Protein AF-A0A947GKR4-F1 (afdb_monomer)

Organism: NCBI:txid1967444

Nearest PDB structures (foldseek):
  5e18-assembly1_F  TM=4.294E-01  e=6.435E+00  Thermus thermophilus HB8
  1suy-assembly1_A  TM=2.374E-01  e=6.096E+00  Thermosynechococcus vestitus BP-1

Foldseek 3Di:
DDPPPPDPPPPDCPLVNLCVVCLVVLLVVADPLLNVLVVQLVVCCVVVHDVQLDLVCLQVSLCVVQVHVVRSCVRRHHPVVSSVSSVVVVCSSCVVVVPD

Sequence (100 aa):
MVLAYIAYTTAPISRQKRVADKRVRIISQYSDKQQEFLDFVLDQYLKEGVGELDRGKLPQLLELKYSAIRDAVAELGSVGENSQVFVDFQQYLYEQDQLA

Structure (mmCIF, N/CA/C/O backbone):
data_AF-A0A947GKR4-F1
#
_entry.id   AF-A0A947GKR4-F1
#
loop_
_atom_site.group_PDB
_atom_site.id
_atom_site.type_symbol
_atom_site.label_atom_id
_atom_site.label_alt_id
_atom_site.label_comp_id
_atom_site.label_asym_id
_atom_site.label_entity_id
_atom_site.label_seq_id
_atom_site.pdbx_PDB_ins_code
_atom_site.Cartn_x
_atom_site.Cartn_y
_atom_site.Cartn_z
_atom_site.occupancy
_atom_site.B_iso_or_equiv
_atom_site.auth_seq_id
_atom_site.auth_comp_id
_atom_site.auth_asym_id
_atom_site.auth_atom_id
_atom_site.pdbx_PDB_model_num
ATOM 1 N N . MET A 1 1 ? -44.772 2.087 18.077 1.00 56.03 1 MET A N 1
ATOM 2 C CA . MET A 1 1 ? -44.032 1.058 17.320 1.00 56.03 1 MET A CA 1
ATOM 3 C C . MET A 1 1 ? -42.591 1.511 17.233 1.00 56.03 1 MET A C 1
ATOM 5 O O . MET A 1 1 ? -42.307 2.527 16.617 1.00 56.03 1 MET A O 1
ATOM 9 N N . VAL A 1 2 ? -41.741 0.848 18.010 1.00 45.72 2 VAL A N 1
ATOM 10 C CA . VAL A 1 2 ? -40.334 1.178 18.245 1.00 45.72 2 VAL A CA 1
ATOM 11 C C . VAL A 1 2 ? -39.531 0.779 17.008 1.00 45.72 2 VAL A C 1
ATOM 13 O O . VAL A 1 2 ? -39.434 -0.410 16.717 1.00 45.72 2 VAL A O 1
ATOM 16 N N . LEU A 1 3 ? -38.951 1.741 16.283 1.00 57.91 3 LEU A N 1
ATOM 17 C CA . LEU A 1 3 ? -37.838 1.433 15.383 1.00 57.91 3 LEU A CA 1
ATOM 18 C C . LEU A 1 3 ? -36.574 1.326 16.237 1.00 57.91 3 LEU A C 1
ATOM 20 O O . LEU A 1 3 ? -35.869 2.302 16.477 1.00 57.91 3 LEU A O 1
ATOM 24 N N . ALA A 1 4 ? -36.327 0.122 16.741 1.00 50.69 4 ALA A N 1
ATOM 25 C CA . ALA A 1 4 ? -35.044 -0.252 17.300 1.00 50.69 4 ALA A CA 1
ATOM 26 C C . ALA A 1 4 ? -34.100 -0.556 16.131 1.00 50.69 4 ALA A C 1
ATOM 28 O O . ALA A 1 4 ? -34.102 -1.666 15.608 1.00 50.69 4 ALA A O 1
ATOM 29 N N . TYR A 1 5 ? -33.302 0.427 15.712 1.00 48.97 5 TYR A N 1
ATOM 30 C CA . TYR A 1 5 ? -32.061 0.139 14.995 1.00 48.97 5 TYR A CA 1
ATOM 31 C C . TYR A 1 5 ? -30.909 0.520 15.913 1.00 48.97 5 TYR A C 1
ATOM 33 O O . TYR A 1 5 ? -30.469 1.665 16.005 1.00 48.97 5 TYR A O 1
ATOM 41 N N . ILE A 1 6 ? -30.539 -0.469 16.715 1.00 50.53 6 ILE A N 1
ATOM 42 C CA . ILE A 1 6 ? -29.493 -0.411 17.719 1.00 50.53 6 ILE A CA 1
ATOM 43 C C . ILE A 1 6 ? -28.165 -0.269 16.967 1.00 50.53 6 ILE A C 1
ATOM 45 O O . ILE A 1 6 ? -27.752 -1.173 16.254 1.00 50.53 6 ILE A O 1
ATOM 49 N N . ALA A 1 7 ? -27.555 0.908 17.094 1.00 41.50 7 ALA A N 1
ATOM 50 C CA . ALA A 1 7 ? -26.115 1.148 17.140 1.00 41.50 7 ALA A CA 1
ATOM 51 C C . ALA A 1 7 ? -25.202 0.147 16.391 1.00 41.50 7 ALA A C 1
ATOM 53 O O . ALA A 1 7 ? -24.668 -0.786 16.987 1.00 41.50 7 ALA A O 1
ATOM 54 N N . TYR A 1 8 ? -24.867 0.451 15.131 1.00 44.44 8 TYR A N 1
ATOM 55 C CA . TYR A 1 8 ? -23.653 -0.056 14.461 1.00 44.44 8 TYR A CA 1
ATOM 56 C C . TYR A 1 8 ? -22.382 0.623 15.018 1.00 44.44 8 TYR A C 1
ATOM 58 O O . TYR A 1 8 ? -21.555 1.152 14.279 1.00 44.44 8 TYR A O 1
ATOM 66 N N . THR A 1 9 ? -22.240 0.685 16.342 1.00 43.97 9 THR A N 1
ATOM 67 C CA . THR A 1 9 ? -21.111 1.351 17.014 1.00 43.97 9 THR A CA 1
ATOM 68 C C . THR A 1 9 ? -20.457 0.465 18.067 1.00 43.97 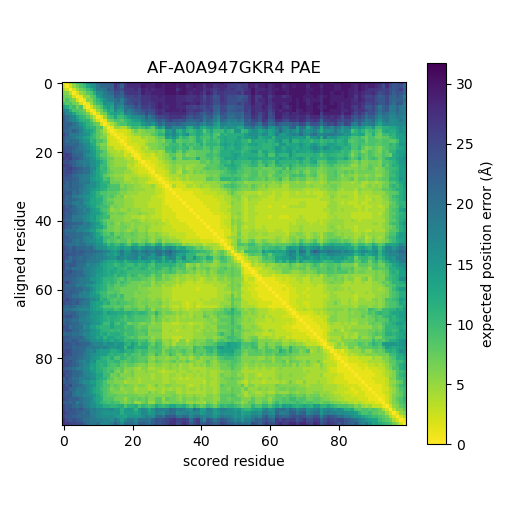9 THR A C 1
ATOM 70 O O . THR A 1 9 ? -19.902 0.966 19.044 1.00 43.97 9 THR A O 1
ATOM 73 N N . THR A 1 10 ? -20.460 -0.855 17.881 1.00 46.59 10 THR A N 1
ATOM 74 C CA . THR A 1 10 ? -19.342 -1.669 18.366 1.00 46.59 10 THR A CA 1
ATOM 75 C C . THR A 1 10 ? -18.128 -1.165 17.613 1.00 46.59 10 THR A C 1
ATOM 77 O O . THR A 1 10 ? -17.948 -1.534 16.461 1.00 46.59 10 THR A O 1
ATOM 80 N N . ALA A 1 11 ? -17.373 -0.232 18.203 1.00 48.97 11 ALA A N 1
ATOM 81 C CA . ALA A 1 11 ? -16.170 0.314 17.594 1.00 48.97 11 ALA A CA 1
ATOM 82 C C . ALA A 1 11 ? -15.287 -0.873 17.181 1.00 48.97 11 ALA A C 1
ATOM 84 O O . ALA A 1 11 ? -14.664 -1.489 18.054 1.00 48.97 11 ALA A O 1
ATOM 85 N N . PRO A 1 12 ? -15.244 -1.237 15.884 1.00 50.97 12 PRO A N 1
ATOM 86 C CA . PRO A 1 12 ? -14.285 -2.222 15.444 1.00 50.97 12 PRO A CA 1
ATOM 87 C C . PRO A 1 12 ? -12.946 -1.552 15.723 1.00 50.97 12 PRO A C 1
ATOM 89 O O . PRO A 1 12 ? -12.841 -0.325 15.602 1.00 50.97 12 PRO A O 1
ATOM 92 N N . ILE A 1 13 ? -11.942 -2.320 16.139 1.00 53.94 13 ILE A N 1
ATOM 93 C CA . ILE A 1 13 ? -10.550 -1.861 16.227 1.00 53.94 13 ILE A CA 1
ATOM 94 C C . ILE A 1 13 ? -10.330 -0.826 15.118 1.00 53.94 13 ILE A C 1
ATOM 96 O O . ILE A 1 13 ? -10.628 -1.140 13.959 1.00 53.94 13 ILE A O 1
ATOM 100 N N . SER A 1 14 ? -9.953 0.415 15.476 1.00 60.59 14 SER A N 1
ATOM 101 C CA . SER A 1 14 ? -9.973 1.520 14.510 1.00 60.59 14 SER A CA 1
ATOM 102 C C . SER A 1 14 ? -9.290 1.050 13.233 1.00 60.59 14 SER A C 1
ATOM 104 O O . SER A 1 14 ? -8.291 0.330 13.293 1.00 60.59 14 SER A O 1
ATOM 106 N N . ARG A 1 15 ? -9.857 1.366 12.068 1.00 61.28 15 ARG A N 1
ATOM 107 C CA . ARG A 1 15 ? -9.348 0.855 10.783 1.00 61.28 15 ARG A CA 1
ATOM 108 C C . ARG A 1 15 ? -7.825 1.042 10.682 1.00 61.28 15 ARG A C 1
ATOM 110 O O . ARG A 1 15 ? -7.123 0.124 10.276 1.00 61.28 15 ARG A O 1
ATOM 117 N N . GLN A 1 16 ? -7.333 2.166 11.205 1.00 58.25 16 GLN A N 1
ATOM 118 C CA . GLN A 1 16 ? -5.915 2.477 11.395 1.00 58.25 16 GLN A CA 1
ATOM 119 C C . GLN A 1 16 ? -5.161 1.518 12.322 1.00 58.25 16 GLN A C 1
ATOM 121 O O . GLN A 1 16 ? -4.039 1.155 12.003 1.00 58.25 16 GLN A O 1
ATOM 126 N N . LYS A 1 17 ? -5.731 1.100 13.455 1.00 62.00 17 LYS A N 1
ATOM 127 C CA . LYS A 1 17 ? -5.093 0.182 14.409 1.00 62.00 17 LYS A CA 1
ATOM 128 C C . LYS A 1 17 ? -5.006 -1.256 13.877 1.00 62.00 17 LYS A C 1
ATOM 130 O O . LYS A 1 17 ? -3.981 -1.893 14.087 1.00 62.00 17 LYS A O 1
ATOM 135 N N . ARG A 1 18 ? -6.007 -1.742 13.124 1.00 65.50 18 ARG A N 1
ATOM 136 C CA . ARG A 1 18 ? -5.928 -3.053 12.428 1.00 65.50 18 ARG A CA 1
ATOM 137 C C . ARG A 1 18 ? -4.838 -3.061 11.371 1.00 65.50 18 ARG A C 1
ATOM 139 O O . ARG A 1 18 ? -4.050 -4.000 11.292 1.00 65.50 18 ARG A O 1
ATOM 146 N N . VAL A 1 19 ? -4.820 -1.992 10.576 1.00 62.56 19 VAL A N 1
ATOM 147 C CA . VAL A 1 19 ? -3.771 -1.760 9.597 1.00 62.56 19 VAL A CA 1
ATOM 148 C C . VAL A 1 19 ? -2.434 -1.714 10.317 1.00 62.56 19 VAL A C 1
ATOM 150 O O . VAL A 1 19 ? -1.604 -2.539 10.010 1.00 62.56 19 VAL A O 1
ATOM 153 N N . ALA A 1 20 ? -2.225 -0.850 11.308 1.00 65.56 20 ALA A N 1
ATOM 154 C CA . ALA A 1 20 ? -0.924 -0.663 11.948 1.00 65.56 20 ALA A CA 1
ATOM 155 C C . ALA A 1 20 ? -0.311 -1.963 12.508 1.00 65.56 20 ALA A C 1
ATOM 157 O O . ALA A 1 20 ? 0.861 -2.225 12.242 1.00 65.56 20 ALA A O 1
ATOM 158 N N . ASP A 1 21 ? -1.094 -2.796 13.204 1.00 67.88 21 ASP A N 1
ATOM 159 C CA . ASP A 1 21 ? -0.588 -4.041 13.806 1.00 67.88 21 ASP A CA 1
ATOM 160 C C . ASP A 1 21 ? -0.187 -5.088 12.754 1.00 67.88 21 ASP A C 1
ATOM 162 O O . ASP A 1 21 ? 0.837 -5.759 12.896 1.00 67.88 21 ASP A O 1
ATOM 166 N N . LYS A 1 22 ? -0.972 -5.239 11.678 1.00 67.25 22 LYS A N 1
ATOM 167 C CA . LYS A 1 22 ? -0.682 -6.227 10.624 1.00 67.25 22 LYS A CA 1
ATOM 168 C C . LYS A 1 22 ? 0.242 -5.684 9.537 1.00 67.25 22 LYS A C 1
ATOM 170 O O . LYS A 1 22 ? 1.023 -6.447 8.978 1.00 67.25 22 LYS A O 1
ATOM 175 N N . ARG A 1 23 ? 0.202 -4.377 9.283 1.00 69.44 23 ARG A N 1
ATOM 176 C CA . ARG A 1 23 ? 1.015 -3.643 8.308 1.00 69.44 23 ARG A CA 1
ATOM 177 C C . ARG A 1 23 ? 2.480 -3.927 8.544 1.00 69.44 23 ARG A C 1
ATOM 179 O O . ARG A 1 23 ? 3.139 -4.359 7.623 1.00 69.44 23 ARG A O 1
ATOM 186 N N . VAL A 1 24 ? 2.983 -3.797 9.768 1.00 69.81 24 VAL A N 1
ATOM 187 C CA . VAL A 1 24 ? 4.412 -4.037 10.040 1.00 69.81 24 VAL A CA 1
ATOM 188 C C . VAL A 1 24 ? 4.837 -5.451 9.625 1.00 69.81 24 VAL A C 1
ATOM 190 O O . VAL A 1 24 ? 5.903 -5.626 9.037 1.00 69.81 24 VAL A O 1
ATOM 193 N N . ARG A 1 25 ? 3.980 -6.452 9.858 1.00 72.38 25 ARG A N 1
ATOM 194 C CA . ARG A 1 25 ? 4.263 -7.858 9.549 1.00 72.38 25 ARG A CA 1
ATOM 195 C C . ARG A 1 25 ? 4.108 -8.183 8.061 1.00 72.38 25 ARG A C 1
ATOM 197 O O . ARG A 1 25 ? 4.941 -8.897 7.518 1.00 72.38 25 ARG A O 1
ATOM 204 N N . ILE A 1 26 ? 3.067 -7.649 7.423 1.00 70.56 26 ILE A N 1
ATOM 205 C CA . ILE A 1 26 ? 2.764 -7.834 5.997 1.00 70.56 26 ILE A CA 1
ATOM 206 C C . ILE A 1 26 ? 3.725 -7.025 5.130 1.00 70.56 26 ILE A C 1
ATOM 208 O O . ILE A 1 26 ? 4.123 -7.487 4.081 1.00 70.56 26 ILE A O 1
ATOM 212 N N . ILE A 1 27 ? 4.130 -5.833 5.550 1.00 72.69 27 ILE A N 1
ATOM 213 C CA . ILE A 1 27 ? 5.028 -4.970 4.783 1.00 72.69 27 ILE A CA 1
ATOM 214 C C . ILE A 1 27 ? 6.484 -5.442 4.911 1.00 72.69 27 ILE A C 1
ATOM 216 O O . ILE A 1 27 ? 7.206 -5.429 3.922 1.00 72.69 27 ILE A O 1
ATOM 220 N N . SER A 1 28 ? 6.897 -5.965 6.074 1.00 76.44 28 SER A N 1
ATOM 221 C CA . SER A 1 28 ? 8.262 -6.498 6.279 1.00 76.44 28 SER A CA 1
ATOM 222 C C . SER A 1 28 ? 8.654 -7.661 5.363 1.00 76.44 28 SER A C 1
ATOM 224 O O . SER A 1 28 ? 9.840 -7.929 5.211 1.00 76.44 28 SER A O 1
ATOM 226 N N . GLN A 1 29 ? 7.691 -8.382 4.787 1.00 77.81 29 GLN A N 1
ATOM 227 C CA . GLN A 1 29 ? 7.955 -9.478 3.840 1.00 77.81 29 GLN A CA 1
ATOM 228 C C . GLN A 1 29 ? 8.109 -8.992 2.388 1.00 77.81 29 GLN A C 1
ATOM 230 O O . GLN A 1 29 ? 8.438 -9.794 1.517 1.00 77.81 29 GLN A O 1
ATOM 235 N N . TYR A 1 30 ? 7.879 -7.703 2.129 1.00 79.62 30 TYR A N 1
ATOM 236 C CA . TYR A 1 30 ? 7.938 -7.095 0.804 1.00 79.62 30 TYR A CA 1
ATOM 237 C C . TYR A 1 30 ? 9.132 -6.144 0.667 1.00 79.62 30 TYR A C 1
ATOM 239 O O . TYR A 1 30 ? 9.657 -5.631 1.659 1.00 79.62 30 TYR A O 1
ATOM 247 N N . SER A 1 31 ? 9.558 -5.908 -0.577 1.00 82.25 31 SER A N 1
ATOM 248 C CA . SER A 1 31 ? 10.665 -4.996 -0.899 1.00 82.25 31 SER A CA 1
ATOM 249 C C . SER A 1 31 ? 10.280 -3.536 -0.660 1.00 82.25 31 SER A C 1
ATOM 251 O O . SER A 1 31 ? 9.106 -3.194 -0.767 1.00 82.25 31 SER A O 1
ATOM 253 N N . ASP A 1 32 ? 11.250 -2.653 -0.402 1.00 83.44 32 ASP A N 1
ATOM 254 C CA . ASP A 1 32 ? 11.012 -1.228 -0.088 1.00 83.44 32 ASP A CA 1
ATOM 255 C C . ASP A 1 32 ? 10.024 -0.544 -1.054 1.00 83.44 32 ASP A C 1
ATOM 257 O O . ASP A 1 32 ? 9.132 0.194 -0.641 1.00 83.44 32 ASP A O 1
ATOM 261 N N . LYS A 1 33 ? 10.110 -0.865 -2.351 1.00 82.75 33 LYS A N 1
ATOM 262 C CA . LYS A 1 33 ? 9.201 -0.356 -3.391 1.00 82.75 33 LYS A CA 1
ATOM 263 C C . LYS A 1 33 ? 7.758 -0.822 -3.196 1.00 82.75 33 LYS A C 1
ATOM 265 O O . LYS A 1 33 ? 6.824 -0.034 -3.327 1.00 82.75 33 LYS A O 1
ATOM 270 N N . GLN A 1 34 ? 7.575 -2.096 -2.862 1.00 80.75 34 GLN A N 1
ATOM 271 C CA . GLN A 1 34 ? 6.271 -2.673 -2.543 1.00 80.75 34 GLN A CA 1
ATOM 272 C C . GLN A 1 34 ? 5.718 -2.115 -1.229 1.00 80.75 34 GLN A C 1
ATOM 274 O O . GLN A 1 34 ? 4.513 -1.885 -1.132 1.00 80.75 34 GLN A O 1
ATOM 279 N N . GLN A 1 35 ? 6.584 -1.829 -0.252 1.00 84.00 35 GLN A N 1
ATOM 280 C CA . GLN A 1 35 ? 6.188 -1.166 0.991 1.00 84.00 35 GLN A CA 1
ATOM 281 C C . GLN A 1 35 ? 5.608 0.226 0.718 1.00 84.00 35 GLN A C 1
ATOM 283 O O . GLN A 1 35 ? 4.505 0.528 1.172 1.00 84.00 35 GLN A O 1
ATOM 288 N N . GLU A 1 36 ? 6.295 1.040 -0.089 1.00 84.12 36 GLU A N 1
ATOM 289 C CA . GLU A 1 36 ? 5.815 2.371 -0.480 1.00 84.12 36 GLU A CA 1
ATOM 290 C C . GLU A 1 36 ? 4.466 2.323 -1.208 1.00 84.12 36 GLU A C 1
ATOM 292 O O . GLU A 1 36 ? 3.612 3.193 -1.007 1.00 84.12 36 GLU A O 1
ATOM 297 N N . PHE A 1 37 ? 4.253 1.314 -2.055 1.00 83.50 37 PHE A N 1
ATOM 298 C CA . PHE A 1 37 ? 2.975 1.131 -2.736 1.00 83.50 37 PHE A CA 1
ATOM 299 C C . PHE A 1 37 ? 1.858 0.736 -1.767 1.00 83.50 37 PHE A C 1
ATOM 301 O O . PHE A 1 37 ? 0.782 1.331 -1.803 1.00 83.50 37 PHE A O 1
ATOM 308 N N . LEU A 1 38 ? 2.106 -0.218 -0.867 1.00 80.31 38 LEU A N 1
ATOM 309 C CA . LEU A 1 38 ? 1.129 -0.617 0.150 1.00 80.31 38 LEU A CA 1
ATOM 310 C C . LEU A 1 38 ? 0.771 0.541 1.086 1.00 80.31 38 LEU A C 1
ATOM 312 O O . LEU A 1 38 ? -0.391 0.696 1.459 1.00 80.31 38 LEU A O 1
ATOM 316 N N . ASP A 1 39 ? 1.742 1.385 1.419 1.00 82.19 39 ASP A N 1
ATOM 317 C CA . ASP A 1 39 ? 1.524 2.590 2.214 1.00 82.19 39 ASP A CA 1
ATOM 318 C C . ASP A 1 39 ? 0.656 3.614 1.499 1.00 82.19 39 ASP A C 1
ATOM 320 O O . ASP A 1 39 ? -0.257 4.179 2.099 1.00 82.19 39 ASP A O 1
ATOM 324 N N . PHE A 1 40 ? 0.899 3.813 0.206 1.00 84.62 40 PHE A N 1
ATOM 325 C CA . PHE A 1 40 ? 0.060 4.660 -0.629 1.00 84.62 40 PHE A CA 1
ATOM 326 C C . PHE A 1 40 ? -1.382 4.140 -0.694 1.00 84.62 40 PHE A C 1
ATOM 328 O O . PHE A 1 40 ? -2.328 4.895 -0.478 1.00 84.62 40 PHE A O 1
ATOM 335 N N . VAL A 1 41 ? -1.554 2.838 -0.926 1.00 79.50 41 VAL A N 1
ATOM 336 C CA . VAL A 1 41 ? -2.865 2.176 -0.962 1.00 79.50 41 VAL A CA 1
ATOM 337 C C . VAL A 1 41 ? -3.596 2.320 0.380 1.00 79.50 41 VAL A C 1
ATOM 339 O O . VAL A 1 41 ? -4.804 2.561 0.418 1.00 79.50 41 VAL A O 1
ATOM 342 N N . LEU A 1 42 ? -2.868 2.220 1.493 1.00 76.69 42 LEU A N 1
ATOM 343 C CA . LEU A 1 42 ? -3.398 2.421 2.838 1.00 76.69 42 LEU A CA 1
ATOM 344 C C . LEU A 1 42 ? -3.824 3.858 3.117 1.00 76.69 42 LEU A C 1
ATOM 346 O O . LEU A 1 42 ? -4.876 4.075 3.718 1.00 76.69 42 LEU A O 1
ATOM 350 N N . ASP A 1 43 ? -3.020 4.827 2.697 1.00 79.06 43 ASP A N 1
ATOM 351 C CA . ASP A 1 43 ? -3.347 6.246 2.804 1.00 79.06 43 ASP A CA 1
ATOM 352 C C . ASP A 1 43 ? -4.615 6.563 1.995 1.00 79.06 43 ASP A C 1
ATOM 354 O O . ASP A 1 43 ? -5.550 7.176 2.518 1.00 79.06 43 ASP A O 1
ATOM 358 N N . GLN A 1 44 ? -4.715 6.018 0.779 1.00 76.94 44 GLN A N 1
ATOM 359 C CA . GLN A 1 44 ? -5.895 6.149 -0.072 1.00 76.94 44 GLN A CA 1
ATOM 360 C C . GLN A 1 44 ? -7.142 5.530 0.574 1.00 76.94 44 GLN A C 1
ATOM 362 O O . GLN A 1 44 ? -8.196 6.160 0.628 1.00 76.94 44 GLN A O 1
ATOM 367 N N . TYR A 1 45 ? -7.014 4.339 1.162 1.00 73.62 45 TYR A N 1
ATOM 368 C CA . TYR A 1 45 ? -8.091 3.690 1.913 1.00 73.62 45 TYR A CA 1
ATOM 369 C C . TYR A 1 45 ? -8.542 4.500 3.139 1.00 73.62 45 TYR A C 1
ATOM 371 O O . TYR A 1 45 ? -9.728 4.515 3.477 1.00 73.62 45 TYR A O 1
ATOM 379 N N . LEU A 1 46 ? -7.616 5.183 3.818 1.00 70.62 46 LEU A N 1
ATOM 380 C CA . LEU A 1 46 ? -7.944 6.071 4.934 1.00 70.62 46 LEU A CA 1
ATOM 381 C C . LEU A 1 46 ? -8.624 7.365 4.473 1.00 70.62 46 LEU A C 1
ATOM 383 O O . LEU A 1 46 ? -9.509 7.848 5.179 1.00 70.62 46 LEU A O 1
ATOM 387 N N . LYS A 1 47 ? -8.226 7.912 3.318 1.00 71.06 47 LYS A N 1
ATOM 388 C CA . LYS A 1 47 ? -8.771 9.158 2.759 1.00 71.06 47 LYS A CA 1
ATOM 389 C C . LYS A 1 47 ? -10.132 8.982 2.092 1.00 71.06 47 LYS A C 1
ATOM 391 O O . LYS A 1 47 ? -11.030 9.774 2.360 1.00 71.06 47 LYS A O 1
ATOM 396 N N . GLU A 1 48 ? -10.294 7.971 1.245 1.00 67.31 48 GLU A N 1
ATOM 397 C CA . GLU A 1 48 ? -11.508 7.777 0.437 1.00 67.31 48 GLU A CA 1
ATOM 398 C C . GLU A 1 48 ? -12.463 6.719 1.012 1.00 67.31 48 GLU A C 1
ATOM 400 O O . GLU A 1 48 ? -13.658 6.722 0.716 1.00 67.31 48 GLU A O 1
ATOM 405 N N . GLY A 1 49 ? -11.984 5.861 1.918 1.00 59.53 49 GLY A N 1
ATOM 406 C CA . GLY A 1 49 ? -12.798 4.863 2.608 1.00 59.53 49 GLY A CA 1
ATOM 407 C C . GLY A 1 49 ? -12.852 3.492 1.921 1.00 59.53 49 GLY A C 1
ATOM 408 O O . GLY A 1 49 ? -12.177 3.210 0.936 1.00 59.53 49 GLY A O 1
ATOM 409 N N . VAL A 1 50 ? -13.670 2.596 2.489 1.00 54.34 50 VAL A N 1
ATOM 410 C CA . VAL A 1 50 ? -13.653 1.138 2.227 1.00 54.34 50 VAL A CA 1
ATOM 411 C C . VAL A 1 50 ? -13.968 0.745 0.774 1.00 54.34 50 VAL A C 1
ATOM 413 O O . VAL A 1 50 ? -13.599 -0.347 0.354 1.00 54.34 50 VAL A O 1
ATOM 416 N N . GLY A 1 51 ? -14.607 1.623 -0.005 1.00 55.25 51 GLY A N 1
ATOM 417 C CA . GLY A 1 51 ? -15.036 1.344 -1.383 1.00 55.25 51 GLY A CA 1
ATOM 418 C C . GLY A 1 51 ? -13.947 1.455 -2.460 1.00 55.25 51 GLY A C 1
ATOM 419 O O . GLY A 1 51 ? -14.210 1.146 -3.623 1.00 55.25 51 GLY A O 1
ATOM 420 N N . GLU A 1 52 ? -12.739 1.899 -2.107 1.00 59.28 52 GLU A N 1
ATOM 421 C CA . GLU A 1 52 ? -11.659 2.134 -3.081 1.00 59.28 52 GLU A CA 1
ATOM 422 C C . GLU A 1 52 ? -10.647 0.995 -3.169 1.00 59.28 52 GLU A C 1
ATOM 424 O O . GLU A 1 52 ? -9.920 0.864 -4.152 1.00 59.28 52 GLU A O 1
ATOM 429 N N . LEU A 1 53 ? -10.642 0.107 -2.179 1.00 67.69 53 LEU A N 1
ATOM 430 C CA . LEU A 1 53 ? -9.703 -1.001 -2.117 1.00 67.69 53 LEU A CA 1
ATOM 431 C C . LEU A 1 53 ? -10.255 -2.245 -2.825 1.00 67.69 53 LEU A C 1
ATOM 433 O O . LEU A 1 53 ? -10.318 -3.318 -2.234 1.00 67.69 53 LEU A O 1
ATOM 437 N N . ASP A 1 54 ? -10.684 -2.105 -4.080 1.00 68.00 54 ASP A N 1
ATOM 438 C CA . ASP A 1 54 ? -11.185 -3.218 -4.895 1.00 68.00 54 ASP A CA 1
ATOM 439 C C . ASP A 1 54 ? -10.077 -3.776 -5.806 1.00 68.00 54 ASP A C 1
ATOM 441 O O . ASP A 1 54 ? -9.228 -3.037 -6.307 1.00 68.00 54 ASP A O 1
ATOM 445 N N . ARG A 1 55 ? -10.100 -5.088 -6.078 1.00 67.12 55 ARG A N 1
ATOM 446 C CA . ARG A 1 55 ? -9.180 -5.728 -7.042 1.00 67.12 55 ARG A CA 1
ATOM 447 C C . ARG A 1 55 ? -9.334 -5.119 -8.426 1.00 67.12 55 ARG A C 1
ATOM 449 O O . ARG A 1 55 ? -8.348 -4.970 -9.140 1.00 67.12 55 ARG A O 1
ATOM 456 N N . GLY A 1 56 ? -10.559 -4.728 -8.784 1.00 72.12 56 GLY A N 1
ATOM 457 C CA . GLY A 1 56 ? -10.835 -4.038 -10.042 1.00 72.12 56 GLY A CA 1
ATOM 458 C C . GLY A 1 56 ? -10.168 -2.662 -10.147 1.00 72.12 56 GLY A C 1
ATOM 459 O O . GLY A 1 56 ? -9.971 -2.171 -11.255 1.00 72.12 56 GLY A O 1
ATOM 460 N N . LYS A 1 57 ? -9.782 -2.060 -9.014 1.00 76.62 57 LYS A N 1
ATOM 461 C CA . LYS A 1 57 ? -9.132 -0.746 -8.936 1.00 76.62 57 LYS A CA 1
ATOM 462 C C . LYS A 1 57 ? -7.618 -0.819 -8.778 1.00 76.62 57 LYS A C 1
ATOM 464 O O . LYS A 1 57 ? -6.962 0.211 -8.890 1.00 76.62 57 LYS A O 1
ATOM 469 N N . LEU A 1 58 ? -7.037 -2.012 -8.619 1.00 80.38 58 LEU A N 1
ATOM 470 C CA . LEU A 1 58 ? -5.582 -2.194 -8.616 1.00 80.38 58 LEU A CA 1
ATOM 471 C C . LEU A 1 58 ? -4.893 -1.502 -9.814 1.00 80.38 58 LEU A C 1
ATOM 473 O O . LEU A 1 58 ? -3.930 -0.772 -9.581 1.00 80.38 58 LEU A O 1
ATOM 477 N N . PRO A 1 59 ? -5.380 -1.633 -11.068 1.00 81.12 59 PRO A N 1
ATOM 478 C CA . PRO A 1 59 ? -4.782 -0.931 -12.202 1.00 81.12 59 PRO A CA 1
ATOM 479 C C . PRO A 1 59 ? -4.813 0.596 -12.038 1.00 81.12 59 PRO A C 1
ATOM 481 O O . PRO A 1 59 ? -3.812 1.250 -12.312 1.00 81.12 59 PRO A O 1
ATOM 484 N N . GLN A 1 60 ? -5.923 1.147 -11.531 1.00 83.00 60 GLN A N 1
ATOM 485 C CA . GLN A 1 60 ? -6.068 2.584 -11.268 1.00 83.00 60 GLN A CA 1
ATOM 486 C C . GLN A 1 60 ? -5.136 3.058 -10.152 1.00 83.00 60 GLN A C 1
ATOM 488 O O . GLN A 1 60 ? -4.537 4.116 -10.282 1.00 83.00 60 GLN A O 1
ATOM 493 N N . LEU A 1 61 ? -4.970 2.285 -9.076 1.00 82.25 61 LEU A N 1
ATOM 494 C CA . LEU A 1 61 ? -4.071 2.632 -7.969 1.00 82.25 61 LEU A CA 1
ATOM 495 C C . LEU A 1 61 ? -2.600 2.612 -8.403 1.00 82.25 61 LEU A C 1
ATOM 497 O O . LEU A 1 61 ? -1.824 3.484 -8.010 1.00 82.25 61 LEU A O 1
ATOM 501 N N . LEU A 1 62 ? -2.221 1.639 -9.237 1.00 83.31 62 LEU A N 1
ATOM 502 C CA . LEU A 1 62 ? -0.885 1.561 -9.829 1.00 83.31 62 LEU A CA 1
ATOM 503 C C . LEU A 1 62 ? -0.623 2.756 -10.750 1.00 83.31 62 LEU A C 1
ATOM 505 O O . LEU A 1 62 ? 0.419 3.397 -10.643 1.00 83.31 62 LEU A O 1
ATOM 509 N N . GLU A 1 63 ? -1.581 3.087 -11.614 1.00 85.44 63 GLU A N 1
ATOM 510 C CA . GLU A 1 63 ? -1.505 4.254 -12.494 1.00 85.44 63 GLU A CA 1
ATOM 511 C C . GLU A 1 63 ? -1.471 5.570 -11.702 1.00 85.44 63 GLU A C 1
ATOM 513 O O . GLU A 1 63 ? -0.684 6.454 -12.018 1.00 85.44 63 GLU A O 1
ATOM 518 N N . LEU A 1 64 ? -2.232 5.684 -10.612 1.00 85.81 64 LEU A N 1
ATOM 519 C CA . LEU A 1 64 ? -2.262 6.880 -9.768 1.00 85.81 64 LEU A CA 1
ATOM 520 C C . LEU A 1 64 ? -0.921 7.133 -9.061 1.00 85.81 64 LEU A C 1
ATOM 522 O O . LEU A 1 64 ? -0.504 8.282 -8.920 1.00 85.81 64 LEU A O 1
ATOM 526 N N . LYS A 1 65 ? -0.231 6.071 -8.627 1.00 83.50 65 LYS A N 1
ATOM 527 C CA . LYS A 1 65 ? 1.062 6.173 -7.933 1.00 83.50 65 LYS A CA 1
ATOM 528 C C . LYS A 1 65 ? 2.251 6.311 -8.888 1.00 83.50 65 LYS A C 1
ATOM 530 O O . LYS A 1 65 ? 3.164 7.082 -8.598 1.00 83.50 65 LYS A O 1
ATOM 535 N N . TYR A 1 66 ? 2.257 5.565 -9.993 1.00 85.62 66 TYR A N 1
ATOM 536 C CA . TYR A 1 66 ? 3.402 5.453 -10.908 1.00 85.62 66 TYR A CA 1
ATOM 537 C C . TYR A 1 66 ? 3.176 6.126 -12.265 1.00 85.62 66 TYR A C 1
ATOM 539 O O . TYR A 1 66 ? 4.022 6.016 -13.142 1.00 85.62 66 TYR A O 1
ATOM 547 N N . SER A 1 67 ? 2.056 6.823 -12.467 1.00 83.19 67 SER A N 1
ATOM 548 C CA . SER A 1 67 ? 1.600 7.394 -13.752 1.00 83.19 67 SER A CA 1
ATOM 549 C C . SER A 1 67 ? 1.273 6.370 -14.846 1.00 83.19 67 SER A C 1
ATOM 551 O O . SER A 1 67 ? 0.490 6.672 -15.741 1.00 83.19 67 SER A O 1
ATOM 553 N N . ALA A 1 68 ? 1.831 5.158 -14.784 1.00 85.25 68 ALA A N 1
ATOM 554 C CA . ALA A 1 68 ? 1.531 4.066 -15.696 1.00 85.25 68 ALA A CA 1
ATOM 555 C C . ALA A 1 68 ? 1.631 2.703 -14.999 1.00 85.25 68 ALA A C 1
ATOM 557 O O . ALA A 1 68 ? 2.546 2.439 -14.218 1.00 85.25 68 ALA A O 1
ATOM 558 N N . ILE A 1 69 ? 0.741 1.777 -15.371 1.00 81.44 69 ILE A N 1
ATOM 559 C CA . ILE A 1 69 ? 0.772 0.388 -14.877 1.00 81.44 69 ILE A CA 1
ATOM 560 C C . ILE A 1 69 ? 2.101 -0.290 -15.237 1.00 81.44 69 ILE A C 1
ATOM 562 O O . ILE A 1 69 ? 2.639 -1.058 -14.448 1.00 81.44 69 ILE A O 1
ATOM 566 N N . ARG A 1 70 ? 2.648 -0.007 -16.427 1.00 82.62 70 ARG A N 1
ATOM 567 C CA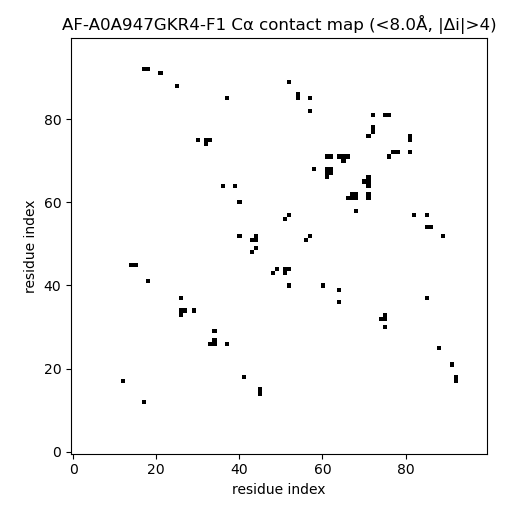 . ARG A 1 70 ? 3.926 -0.582 -16.874 1.00 82.62 70 ARG A CA 1
ATOM 568 C C . ARG A 1 70 ? 5.089 -0.168 -15.976 1.00 82.62 70 ARG A C 1
ATOM 570 O O . ARG A 1 70 ? 5.907 -1.020 -15.650 1.00 82.62 70 ARG A O 1
ATOM 577 N N . ASP A 1 71 ? 5.117 1.091 -15.552 1.00 84.62 71 ASP A N 1
ATOM 578 C CA . ASP A 1 71 ? 6.162 1.617 -14.672 1.00 84.62 71 ASP A CA 1
ATOM 579 C C . ASP A 1 71 ? 5.996 1.071 -13.255 1.00 84.62 71 ASP A C 1
ATOM 581 O O . ASP A 1 71 ? 6.969 0.656 -12.633 1.00 84.62 71 ASP A O 1
ATOM 585 N N . ALA A 1 72 ? 4.752 0.938 -12.786 1.00 82.50 72 ALA A N 1
ATOM 586 C CA . ALA A 1 72 ? 4.463 0.273 -11.521 1.00 82.50 72 ALA A CA 1
ATOM 587 C C . ALA A 1 72 ? 4.971 -1.176 -11.507 1.00 82.50 72 ALA A C 1
ATOM 589 O O . ALA A 1 72 ? 5.575 -1.615 -10.539 1.00 82.50 72 ALA A O 1
ATOM 590 N N . VAL A 1 73 ? 4.770 -1.919 -12.597 1.00 80.75 73 VAL A N 1
ATOM 591 C CA . VAL A 1 73 ? 5.275 -3.292 -12.756 1.00 80.75 73 VAL A CA 1
ATOM 592 C C . VAL A 1 73 ? 6.803 -3.312 -12.869 1.00 80.75 73 VAL A C 1
ATOM 594 O O . VAL A 1 73 ? 7.453 -4.203 -12.338 1.00 80.75 73 VAL A O 1
ATOM 597 N N . ALA A 1 74 ? 7.417 -2.325 -13.517 1.00 83.00 74 ALA A N 1
ATOM 598 C CA . ALA A 1 74 ? 8.874 -2.244 -13.568 1.00 83.00 74 ALA A CA 1
ATOM 599 C C . ALA A 1 74 ? 9.493 -1.994 -12.177 1.00 83.00 74 ALA A C 1
ATOM 601 O O . ALA A 1 74 ? 10.534 -2.565 -11.862 1.00 83.00 74 ALA A O 1
ATOM 602 N N . GLU A 1 75 ? 8.841 -1.180 -11.343 1.00 81.31 75 GLU A N 1
ATOM 603 C CA . GLU A 1 75 ? 9.315 -0.799 -10.005 1.00 81.31 75 GLU A CA 1
ATOM 604 C C . GLU A 1 75 ? 8.976 -1.829 -8.915 1.00 81.31 75 GLU A C 1
ATOM 606 O O . GLU A 1 75 ? 9.778 -2.071 -8.014 1.00 81.31 75 GLU A O 1
ATOM 611 N N . LEU A 1 76 ? 7.783 -2.425 -8.972 1.00 76.81 76 LEU A N 1
ATOM 612 C CA . LEU A 1 76 ? 7.281 -3.355 -7.956 1.00 76.81 76 LEU A CA 1
ATOM 613 C C . LEU A 1 76 ? 7.601 -4.823 -8.265 1.00 76.81 76 LEU A C 1
ATOM 615 O O . LEU A 1 76 ? 7.529 -5.665 -7.367 1.00 76.81 76 LEU A O 1
ATOM 619 N N . GLY A 1 77 ? 7.948 -5.127 -9.517 1.00 77.19 77 GLY A N 1
ATOM 620 C CA . GLY A 1 77 ? 8.155 -6.484 -10.011 1.00 77.19 77 GLY A CA 1
ATOM 621 C C . GLY A 1 77 ? 6.974 -6.998 -10.834 1.00 77.19 77 GLY A C 1
ATOM 622 O O . GLY A 1 77 ? 6.105 -6.248 -11.284 1.00 77.19 77 GLY A O 1
ATOM 623 N N . SER A 1 78 ? 6.928 -8.307 -11.071 1.00 75.62 78 SER A N 1
ATOM 624 C CA . SER A 1 78 ? 5.975 -8.873 -12.031 1.00 75.62 78 SER A CA 1
ATOM 625 C C . SER A 1 78 ? 4.517 -8.592 -11.646 1.00 75.62 78 SER A C 1
ATOM 627 O O . SER A 1 78 ? 4.144 -8.633 -10.477 1.00 75.62 78 SER A O 1
ATOM 629 N N . VAL A 1 79 ? 3.644 -8.397 -12.647 1.00 69.06 79 VAL A N 1
ATOM 630 C CA . VAL A 1 79 ? 2.188 -8.189 -12.452 1.00 69.06 79 VAL A CA 1
ATOM 631 C C . VAL A 1 79 ? 1.579 -9.260 -11.541 1.00 69.06 79 VAL A C 1
ATOM 633 O O . VAL A 1 79 ? 0.696 -8.957 -10.738 1.00 69.06 79 VAL A O 1
ATOM 636 N N . GLY A 1 80 ? 2.057 -10.503 -11.659 1.00 71.62 80 GLY A N 1
ATOM 637 C CA . GLY A 1 80 ? 1.626 -11.621 -10.821 1.00 71.62 80 GLY A CA 1
ATOM 638 C C . GLY A 1 80 ? 1.960 -11.421 -9.344 1.00 71.62 80 GLY A C 1
ATOM 639 O O . GLY A 1 80 ? 1.087 -11.609 -8.505 1.00 71.62 80 GLY A O 1
ATOM 640 N N . GLU A 1 81 ? 3.175 -10.968 -9.030 1.00 74.44 81 GLU A N 1
ATOM 641 C CA . GLU A 1 81 ? 3.597 -10.679 -7.655 1.00 74.44 81 GLU A CA 1
ATOM 642 C C . GLU A 1 81 ? 2.801 -9.506 -7.084 1.00 74.44 81 GLU A C 1
ATOM 644 O O . GLU A 1 81 ? 2.272 -9.618 -5.987 1.00 74.44 81 GLU A O 1
ATOM 649 N N . ASN A 1 82 ? 2.602 -8.433 -7.853 1.00 74.44 82 ASN A N 1
ATOM 650 C CA . ASN A 1 82 ? 1.832 -7.266 -7.399 1.00 74.44 82 ASN A CA 1
ATOM 651 C C . ASN A 1 82 ? 0.362 -7.597 -7.149 1.00 74.44 82 ASN A C 1
ATOM 653 O O . ASN A 1 82 ? -0.229 -7.143 -6.170 1.00 74.44 82 ASN A O 1
ATOM 657 N N . SER A 1 83 ? -0.227 -8.410 -8.027 1.00 75.81 83 SER A N 1
ATOM 658 C CA . SER A 1 83 ? -1.597 -8.890 -7.852 1.00 75.81 83 SER A CA 1
ATOM 659 C C . SER A 1 83 ? -1.700 -9.774 -6.614 1.00 75.81 83 SER A C 1
ATOM 661 O O . SER A 1 83 ? -2.647 -9.621 -5.848 1.00 75.81 83 SER A O 1
ATOM 663 N N . GLN A 1 84 ? -0.718 -10.650 -6.382 1.00 78.88 84 GLN A N 1
ATOM 664 C CA . GLN A 1 84 ? -0.678 -11.505 -5.199 1.00 78.88 84 GLN A CA 1
ATOM 665 C C . GLN A 1 84 ? -0.516 -10.680 -3.919 1.00 78.88 84 GLN A C 1
ATOM 667 O O . GLN A 1 84 ? -1.320 -10.831 -3.010 1.00 78.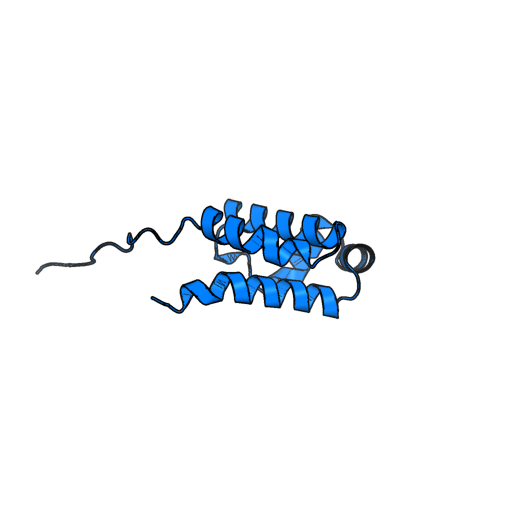88 84 GLN A O 1
ATOM 672 N N . VAL A 1 85 ? 0.434 -9.740 -3.884 1.00 79.12 85 VAL A N 1
ATOM 673 C CA . VAL A 1 85 ? 0.647 -8.797 -2.773 1.00 79.12 85 VAL A CA 1
ATOM 674 C C . VAL A 1 85 ? -0.647 -8.059 -2.437 1.00 79.12 85 VAL A C 1
ATOM 676 O O . VAL A 1 85 ? -1.032 -7.973 -1.273 1.00 79.12 85 VAL A O 1
ATOM 679 N N . PHE A 1 86 ? -1.348 -7.552 -3.453 1.00 78.25 86 PHE A N 1
ATOM 680 C CA . PHE A 1 86 ? -2.592 -6.814 -3.259 1.00 78.25 86 PHE A CA 1
ATOM 681 C C . PHE A 1 86 ? -3.737 -7.708 -2.765 1.00 78.25 86 PHE A C 1
ATOM 683 O O . PHE A 1 86 ? -4.488 -7.310 -1.876 1.00 78.25 86 PHE A O 1
ATOM 690 N N . VAL A 1 87 ? -3.868 -8.923 -3.307 1.00 78.38 87 VAL A N 1
ATOM 691 C CA . VAL A 1 87 ? -4.888 -9.896 -2.889 1.00 78.38 87 VAL A CA 1
ATOM 692 C C . VAL A 1 87 ? -4.628 -10.398 -1.471 1.00 78.38 87 VAL A C 1
ATOM 694 O O . VAL A 1 87 ? -5.562 -10.430 -0.672 1.00 78.38 87 VAL A O 1
ATOM 697 N N . ASP A 1 88 ? -3.382 -10.729 -1.137 1.00 78.94 88 ASP A N 1
ATOM 698 C C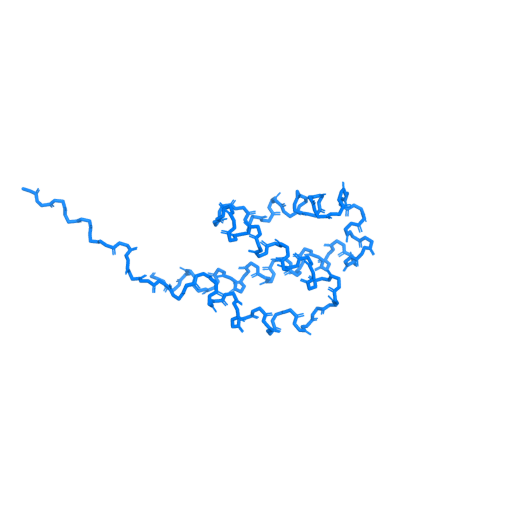A . ASP A 1 88 ? -2.976 -11.136 0.209 1.00 78.94 88 ASP A CA 1
ATOM 699 C C . ASP A 1 88 ? -3.272 -10.007 1.197 1.00 78.94 88 ASP A C 1
ATOM 701 O O . ASP A 1 88 ? -3.904 -10.218 2.232 1.00 78.94 88 ASP A O 1
ATOM 705 N N . PHE A 1 89 ? -2.895 -8.777 0.844 1.00 75.69 89 PHE A N 1
ATOM 706 C CA . PHE A 1 89 ? -3.164 -7.590 1.644 1.00 75.69 89 PHE A CA 1
ATOM 707 C C . PHE A 1 89 ? -4.665 -7.373 1.889 1.00 75.69 89 PHE A C 1
ATOM 709 O O . PHE A 1 89 ? -5.085 -7.167 3.031 1.00 75.69 89 PHE A O 1
ATOM 716 N N . GLN A 1 90 ? -5.489 -7.475 0.842 1.00 73.38 90 GLN A N 1
ATOM 717 C CA . GLN A 1 90 ? -6.944 -7.419 0.963 1.00 73.38 90 GLN A CA 1
ATOM 718 C C . GLN A 1 90 ? -7.481 -8.530 1.861 1.00 73.38 90 GLN A C 1
ATOM 720 O O . GLN A 1 90 ? -8.303 -8.261 2.733 1.00 73.38 90 GLN A O 1
ATOM 725 N N . GLN A 1 91 ? -7.024 -9.768 1.668 1.00 75.06 91 GLN A N 1
ATOM 726 C CA . GLN A 1 91 ? -7.444 -10.898 2.483 1.00 75.06 91 GLN A CA 1
ATOM 727 C C . GLN A 1 91 ? -7.134 -10.625 3.953 1.00 75.06 91 GLN A C 1
ATOM 729 O O . GLN A 1 91 ? -8.039 -10.691 4.774 1.00 75.06 91 GLN A O 1
ATOM 734 N N . TYR A 1 92 ? -5.917 -10.194 4.289 1.00 72.56 92 TYR A N 1
ATOM 735 C CA . TYR A 1 92 ? -5.555 -9.845 5.663 1.00 72.56 92 TYR A CA 1
ATOM 736 C C . TYR A 1 92 ? -6.393 -8.710 6.265 1.00 72.56 92 TYR A C 1
ATOM 738 O O . TYR A 1 92 ? -6.608 -8.698 7.486 1.00 72.56 92 TYR A O 1
ATOM 746 N N . LEU A 1 93 ? -6.836 -7.759 5.435 1.00 68.62 93 LEU A N 1
ATOM 747 C CA . LEU A 1 93 ? -7.676 -6.634 5.840 1.00 68.62 93 LEU A CA 1
ATOM 748 C C . LEU A 1 93 ? -9.137 -7.062 6.081 1.00 68.62 93 LEU A C 1
ATOM 750 O O . LEU A 1 93 ? -9.730 -6.644 7.078 1.00 68.62 93 LEU A O 1
ATOM 754 N N . TYR A 1 94 ? -9.696 -7.904 5.203 1.00 68.75 94 TYR A N 1
ATOM 755 C CA . TYR A 1 94 ? -11.092 -8.365 5.236 1.00 68.75 94 TYR A CA 1
ATOM 756 C C . TYR A 1 94 ? -11.330 -9.609 6.102 1.00 68.75 94 TYR A C 1
ATOM 758 O O . TYR A 1 94 ? -12.456 -9.836 6.535 1.00 68.75 94 TYR A O 1
ATOM 766 N N . GLU A 1 95 ? -10.299 -10.389 6.427 1.00 64.50 95 GLU A N 1
ATOM 767 C CA . GLU A 1 95 ? -10.388 -11.579 7.293 1.00 64.50 95 GLU A CA 1
ATOM 768 C C . GLU A 1 95 ?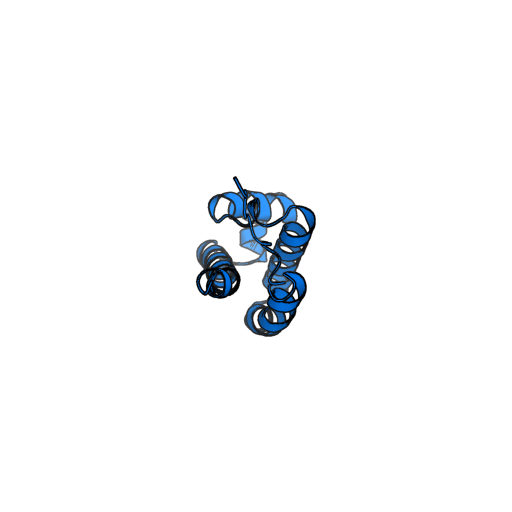 -10.945 -11.257 8.698 1.00 64.50 95 GLU A C 1
ATOM 770 O O . GLU A 1 95 ? -11.445 -12.132 9.395 1.00 64.50 95 GLU A O 1
ATOM 775 N N . GLN A 1 96 ? -10.915 -9.988 9.118 1.00 52.69 96 GLN A N 1
ATOM 776 C CA . GLN A 1 96 ? -11.540 -9.516 10.361 1.00 52.69 96 GLN A CA 1
ATOM 777 C C . GLN A 1 96 ? -12.962 -8.957 10.186 1.00 52.69 96 GLN A C 1
ATOM 779 O O . GLN A 1 96 ? -13.618 -8.701 11.190 1.00 52.69 96 GLN A O 1
ATOM 784 N N . ASP A 1 97 ? -13.432 -8.738 8.956 1.00 49.44 97 ASP A N 1
ATOM 785 C CA . ASP A 1 97 ? -14.779 -8.218 8.674 1.00 49.44 97 ASP A CA 1
ATOM 786 C C . ASP A 1 97 ? -15.831 -9.345 8.646 1.00 49.44 97 ASP A C 1
ATOM 788 O O . ASP A 1 97 ? -16.992 -9.114 8.956 1.00 49.44 97 ASP A O 1
ATO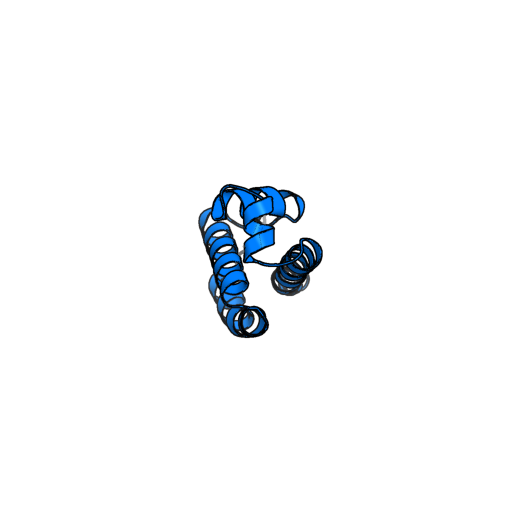M 792 N N . GLN A 1 98 ? -15.419 -10.590 8.363 1.00 42.50 98 GLN A N 1
ATOM 793 C CA . GLN A 1 98 ? -16.303 -11.769 8.387 1.00 42.50 98 GLN A CA 1
ATOM 794 C C . GLN A 1 98 ? -16.544 -12.375 9.783 1.00 42.50 98 GLN A C 1
ATOM 796 O O . GLN A 1 98 ? -17.312 -13.326 9.903 1.00 42.50 98 GLN A O 1
ATOM 801 N N . LEU A 1 99 ? -15.912 -11.853 10.837 1.00 37.84 99 LEU A N 1
ATOM 802 C CA . LEU A 1 99 ? -16.195 -12.232 12.228 1.00 37.84 99 LEU A CA 1
ATOM 803 C C . LEU A 1 99 ? -17.072 -11.157 12.884 1.00 37.84 99 LEU A C 1
ATOM 805 O O . LEU A 1 99 ? -16.657 -10.509 13.847 1.00 37.84 99 LEU A O 1
ATOM 809 N N . ALA A 1 100 ? -18.263 -10.950 12.324 1.00 34.22 100 ALA A N 1
ATOM 810 C CA . ALA A 1 100 ? -19.325 -10.126 12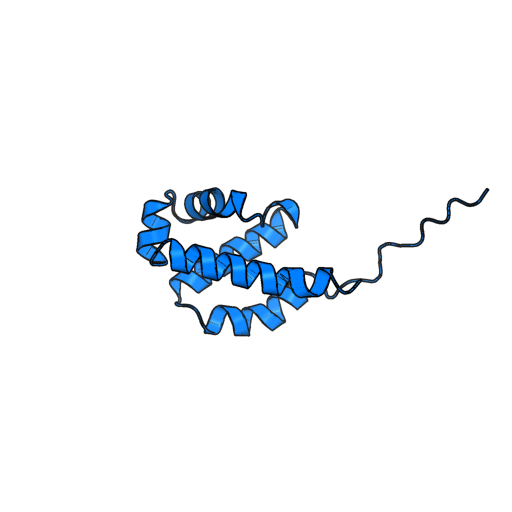.893 1.00 34.22 100 ALA A CA 1
ATOM 811 C C . ALA A 1 100 ? -20.634 -10.919 12.927 1.00 34.22 100 ALA A C 1
ATOM 813 O O . ALA A 1 100 ? -20.955 -11.563 11.902 1.00 34.22 100 ALA A O 1
#

pLDDT: mean 70.01, std 12.99, range [34.22, 85.81]

Secondary structure (DSSP, 8-state):
--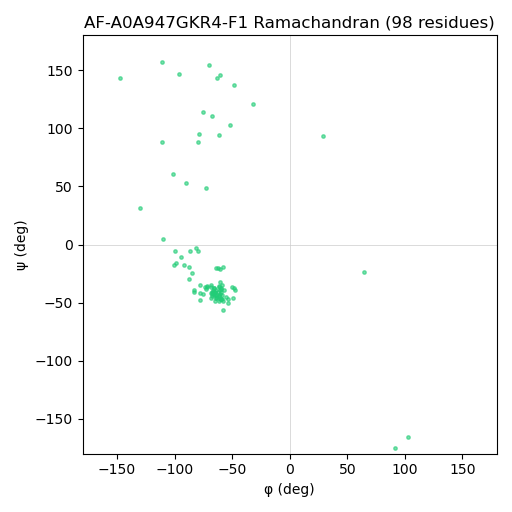-----S-S--S-HHHHHHHHHHHHHTTS-HHHHHHHHHHHHHHHHH-GGG--GGGHHHHHHHHHSSHHHHHHHH--HHHHHHHHHHHHHHHHTTTS--

Mean predicted aligned error: 10.61 Å

Radius of gyration: 15.94 Å; Cα contacts (8 Å, |Δi|>4): 52; chains: 1; bounding box: 55×21×35 Å

InterPro domains:
  IPR013670 EcoEI R protein C-terminal domain [PF08463] (2-94)

Solvent-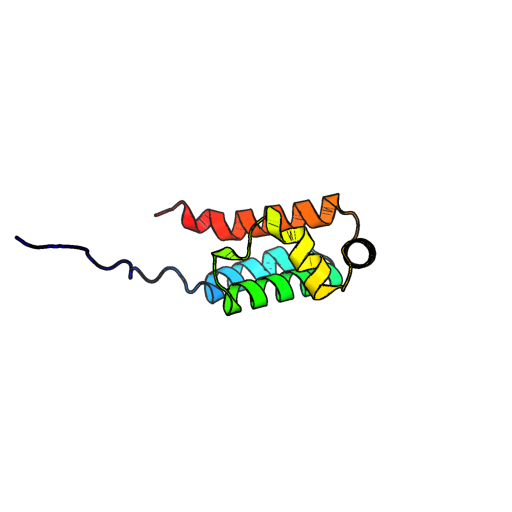accessible surface area (backbone atoms only — not comparable to full-atom values): 6048 Å² total; per-residue (Å²): 136,83,85,81,77,79,70,98,64,75,75,63,71,50,73,65,56,56,43,55,69,47,42,61,64,63,39,69,78,46,55,74,58,44,34,55,50,53,50,50,53,49,52,49,36,71,73,77,29,86,86,64,78,43,81,89,36,48,63,57,54,32,22,72,74,49,77,31,52,69,51,32,30,71,65,58,38,56,66,69,58,52,51,46,54,51,51,53,52,47,47,70,63,46,68,64,65,76,74,116